Protein AF-A0A8H4L0Z0-F1 (afdb_monomer)

Solvent-accessible surface area (backbone atoms only — not comparable to full-atom values): 6642 Å² total; per-residue (Å²): 118,70,68,58,57,54,53,67,75,66,60,77,76,81,77,77,71,87,82,63,73,36,68,82,21,40,35,43,30,41,58,17,29,70,95,32,73,30,34,56,52,50,41,59,38,30,73,29,53,21,36,46,36,32,30,27,13,84,44,63,69,43,15,48,56,31,38,52,54,39,39,73,76,26,74,88,29,51,65,46,64,40,76,46,79,89,48,90,88,55,78,75,59,78,92,50,72,82,61,76,84,89,61,82,89,83,62,65,58,47,74,51,125

Organism: NCBI:txid1237068

Structure (mmCIF, N/CA/C/O backbone):
data_AF-A0A8H4L0Z0-F1
#
_entry.id   AF-A0A8H4L0Z0-F1
#
loop_
_atom_site.group_PDB
_atom_site.id
_atom_site.type_symbol
_atom_site.label_atom_id
_atom_site.label_alt_id
_atom_site.label_comp_id
_atom_site.label_asym_id
_atom_site.label_entity_id
_atom_site.label_seq_id
_atom_site.pdbx_PDB_ins_code
_atom_site.Cartn_x
_atom_site.Cartn_y
_atom_site.Cartn_z
_atom_site.occupancy
_atom_site.B_iso_or_equiv
_atom_site.auth_seq_id
_atom_site.auth_comp_id
_atom_site.auth_asym_id
_atom_site.auth_atom_id
_atom_site.pdbx_PDB_model_num
ATOM 1 N N . MET A 1 1 ? 1.038 6.296 -35.585 1.00 57.78 1 MET A N 1
ATOM 2 C CA . MET A 1 1 ? 1.258 6.869 -34.234 1.00 57.78 1 MET A CA 1
ATOM 3 C C . MET A 1 1 ? 0.053 7.630 -33.673 1.00 57.78 1 MET A C 1
ATOM 5 O O . MET A 1 1 ? -0.199 7.494 -32.485 1.00 57.78 1 MET A O 1
ATOM 9 N N . LEU A 1 2 ? -0.731 8.365 -34.476 1.00 66.31 2 LEU A N 1
ATOM 10 C CA . LEU A 1 2 ? -1.858 9.182 -33.978 1.00 66.31 2 LEU A CA 1
ATOM 11 C C . LEU A 1 2 ? -2.934 8.398 -33.189 1.00 66.31 2 LEU A C 1
ATOM 13 O O . LEU A 1 2 ? -3.476 8.898 -32.208 1.00 66.31 2 LEU A O 1
ATOM 17 N N . GLY A 1 3 ? -3.205 7.145 -33.569 1.00 73.81 3 GLY A N 1
ATOM 18 C CA . GLY A 1 3 ? -4.213 6.304 -32.910 1.00 73.81 3 GLY A CA 1
ATOM 19 C C . GLY A 1 3 ? -3.912 5.941 -31.448 1.00 73.81 3 GLY A C 1
ATOM 20 O O . GLY A 1 3 ? -4.848 5.738 -30.680 1.00 73.81 3 GLY A O 1
ATOM 21 N N . LEU A 1 4 ? -2.636 5.906 -31.036 1.00 76.75 4 LEU A N 1
ATOM 22 C CA . LEU A 1 4 ? -2.252 5.659 -29.637 1.00 76.75 4 LEU A CA 1
ATOM 23 C C . LEU A 1 4 ? -2.638 6.842 -28.742 1.00 76.75 4 LEU A C 1
ATOM 25 O O . LEU A 1 4 ? -3.221 6.635 -27.684 1.00 76.75 4 LEU A O 1
ATOM 29 N N . PHE A 1 5 ? -2.408 8.073 -29.202 1.00 74.31 5 PHE A N 1
ATOM 30 C CA . PHE A 1 5 ? -2.767 9.282 -28.456 1.00 74.31 5 PHE A CA 1
ATOM 31 C C . PHE A 1 5 ? -4.280 9.433 -28.290 1.00 74.31 5 PHE A C 1
ATOM 33 O O . PHE A 1 5 ? -4.752 9.745 -27.201 1.00 74.31 5 PHE A O 1
ATOM 40 N N . VAL A 1 6 ? -5.061 9.132 -29.333 1.00 75.88 6 VAL A N 1
ATOM 41 C CA . VAL A 1 6 ? -6.531 9.186 -29.252 1.00 75.88 6 VAL A CA 1
ATOM 42 C C . VAL A 1 6 ? -7.062 8.174 -28.238 1.00 75.88 6 VAL A C 1
ATOM 44 O O . VAL A 1 6 ? -7.969 8.491 -27.473 1.00 75.88 6 VAL A O 1
ATOM 47 N N . ARG A 1 7 ? -6.489 6.967 -28.200 1.00 70.69 7 ARG A N 1
ATOM 48 C CA . ARG A 1 7 ? -6.949 5.893 -27.314 1.00 70.69 7 ARG A CA 1
ATOM 49 C C . ARG A 1 7 ? -6.517 6.111 -25.863 1.00 70.69 7 ARG A C 1
ATOM 51 O O . ARG A 1 7 ? -7.313 5.853 -24.975 1.00 70.69 7 ARG A O 1
ATOM 58 N N . GLN A 1 8 ? -5.316 6.635 -25.622 1.00 79.38 8 GLN A N 1
ATOM 59 C CA . GLN A 1 8 ? -4.835 6.934 -24.267 1.00 79.38 8 GLN A CA 1
ATOM 60 C C . GLN A 1 8 ? -5.515 8.174 -23.658 1.00 79.38 8 GLN A C 1
ATOM 62 O O . GLN A 1 8 ? -5.766 8.195 -22.461 1.00 79.38 8 GLN A O 1
ATOM 67 N N . LEU A 1 9 ? -5.868 9.186 -24.465 1.00 73.69 9 LEU A N 1
ATOM 68 C CA . LEU A 1 9 ? -6.450 10.440 -23.958 1.00 73.69 9 LEU A CA 1
ATOM 69 C C . LEU A 1 9 ? -7.988 10.472 -23.941 1.00 73.69 9 LEU A C 1
ATOM 71 O O . LEU A 1 9 ? -8.564 11.243 -23.176 1.00 73.69 9 LEU A O 1
ATOM 75 N N . ARG A 1 10 ? -8.685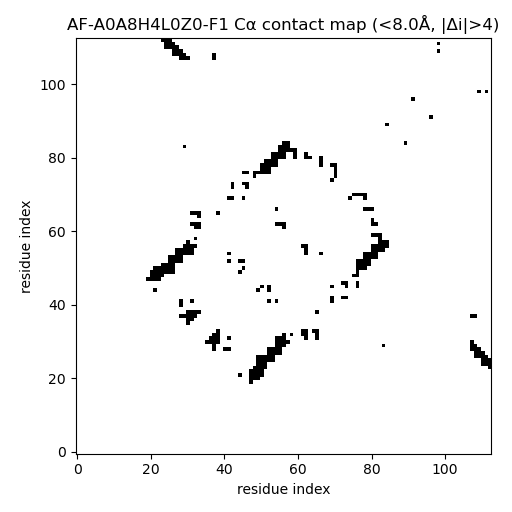 9.672 -24.766 1.00 69.00 10 ARG A N 1
ATOM 76 C CA . ARG A 1 10 ? -10.167 9.637 -24.770 1.00 69.00 10 ARG A CA 1
ATOM 77 C C . ARG A 1 10 ? -10.781 8.525 -23.932 1.00 69.00 10 ARG A C 1
ATOM 79 O O . ARG A 1 10 ? -11.974 8.596 -23.642 1.00 69.00 10 ARG A O 1
ATOM 86 N N . PHE A 1 11 ? -10.028 7.490 -23.576 1.00 71.56 11 PHE A N 1
ATOM 87 C CA . PHE A 1 11 ? -10.588 6.359 -22.846 1.00 71.56 11 PHE A CA 1
ATOM 88 C C . PHE A 1 11 ? -10.518 6.638 -21.345 1.00 71.56 11 PHE A C 1
ATOM 90 O O . PHE A 1 11 ? -9.476 6.476 -20.719 1.00 71.56 11 PHE A O 1
ATOM 97 N N . LYS A 1 12 ? -11.631 7.093 -20.764 1.00 69.75 12 LYS A N 1
ATOM 98 C CA . LYS A 1 12 ? -11.752 7.188 -19.308 1.00 69.75 12 LYS A CA 1
ATOM 99 C C . LYS A 1 12 ? -12.077 5.794 -18.767 1.00 69.75 12 LYS A C 1
ATOM 101 O O . LYS A 1 12 ? -13.089 5.228 -19.189 1.00 69.75 12 LYS A O 1
ATOM 106 N N . PRO A 1 13 ? -11.246 5.218 -17.882 1.00 68.88 13 PRO A N 1
ATOM 107 C CA . PRO A 1 13 ? -11.584 3.953 -17.250 1.00 68.88 13 PRO A CA 1
ATOM 108 C C . PRO A 1 13 ? -12.901 4.115 -16.484 1.00 68.88 13 PRO A C 1
ATOM 110 O O . PRO A 1 13 ? -13.173 5.170 -15.906 1.00 68.88 13 PRO A O 1
ATOM 113 N N . LYS A 1 14 ? -13.742 3.077 -16.516 1.00 75.81 14 LYS A N 1
ATOM 114 C CA . LYS A 1 14 ? -14.977 3.053 -15.729 1.00 75.81 14 LYS A CA 1
ATOM 115 C C . LYS A 1 14 ? -14.601 3.249 -14.250 1.00 75.81 14 LYS A C 1
ATOM 117 O O . LYS A 1 14 ? -13.701 2.542 -13.793 1.00 75.81 14 LYS A O 1
ATOM 122 N N . PRO A 1 15 ? -15.244 4.179 -13.521 1.00 72.06 15 PRO A N 1
ATOM 123 C CA . PRO A 1 15 ? -14.942 4.382 -12.111 1.00 72.06 15 PRO A CA 1
ATOM 124 C C . PRO A 1 15 ? -15.194 3.090 -11.336 1.00 72.06 15 PRO A C 1
ATOM 126 O O . PRO A 1 15 ? -16.105 2.321 -11.668 1.00 72.06 15 PRO A O 1
ATOM 129 N N . LEU A 1 16 ? -14.365 2.847 -10.322 1.00 69.94 16 LEU A N 1
ATOM 130 C CA . LEU A 1 16 ? -14.505 1.676 -9.470 1.00 69.94 16 LEU A CA 1
ATOM 131 C C . LEU A 1 16 ? -15.868 1.732 -8.755 1.00 69.94 16 LEU A C 1
ATOM 133 O O . LEU A 1 16 ? -16.235 2.794 -8.244 1.00 69.94 16 LEU A O 1
ATOM 137 N N . PRO A 1 17 ? -16.634 0.626 -8.715 1.00 76.31 17 PRO A N 1
ATOM 138 C CA . PRO A 1 17 ? -17.921 0.605 -8.029 1.00 76.31 17 PRO A CA 1
ATOM 139 C C . PRO A 1 17 ? -17.714 0.910 -6.540 1.00 76.31 17 PRO A C 1
ATOM 141 O O . PRO A 1 17 ? -16.831 0.331 -5.911 1.00 76.31 17 PRO A O 1
ATOM 144 N N . GLN A 1 18 ? -18.474 1.847 -5.974 1.00 71.56 18 GLN A N 1
ATOM 145 C CA . GLN A 1 18 ? -18.306 2.295 -4.580 1.00 71.56 18 GLN A CA 1
ATOM 146 C C . GLN A 1 18 ? -18.873 1.304 -3.549 1.00 71.56 18 GLN A C 1
ATOM 148 O O . GLN A 1 18 ? -18.565 1.404 -2.370 1.00 71.56 18 GLN A O 1
ATOM 153 N N . ASP A 1 19 ? -19.666 0.331 -3.991 1.00 76.31 19 ASP A N 1
ATOM 154 C CA . ASP A 1 19 ? -20.317 -0.693 -3.167 1.00 76.31 19 ASP A CA 1
ATOM 155 C C . ASP A 1 19 ? -19.432 -1.919 -2.885 1.00 76.31 19 ASP A C 1
ATOM 157 O O . ASP A 1 19 ? -19.802 -2.795 -2.101 1.00 76.31 19 ASP A O 1
ATOM 161 N N . VAL A 1 20 ? -18.254 -1.998 -3.511 1.00 75.12 20 VAL A N 1
ATOM 162 C CA . VAL A 1 20 ? -17.313 -3.098 -3.288 1.00 75.12 20 VAL A CA 1
ATOM 163 C C . VAL A 1 20 ? -16.655 -2.929 -1.926 1.00 75.12 20 VAL A C 1
ATOM 165 O O . VAL A 1 20 ? -15.747 -2.111 -1.769 1.00 75.12 20 VAL A O 1
ATOM 168 N N . ARG A 1 21 ? -17.093 -3.759 -0.977 1.00 73.38 21 ARG A N 1
ATOM 169 C CA . ARG A 1 21 ? -16.435 -3.962 0.314 1.00 73.38 21 ARG A CA 1
ATOM 170 C C . ARG A 1 21 ? -15.451 -5.122 0.249 1.00 73.38 21 ARG A C 1
ATOM 172 O O . ARG A 1 21 ? -15.729 -6.161 -0.361 1.00 73.38 21 ARG A O 1
ATOM 179 N N . LEU A 1 22 ? -14.289 -4.935 0.863 1.00 73.94 22 LEU A N 1
ATOM 180 C CA . LEU A 1 22 ? -13.202 -5.913 0.882 1.00 73.94 22 LEU A CA 1
ATOM 181 C C . LEU A 1 22 ? -12.899 -6.418 2.300 1.00 73.94 22 LEU A C 1
ATOM 183 O O . LEU A 1 22 ? -11.829 -6.980 2.539 1.00 73.94 22 LEU A O 1
ATOM 187 N N . ASP A 1 23 ? -13.876 -6.274 3.195 1.00 76.25 23 ASP A N 1
ATOM 188 C CA . ASP A 1 23 ? -13.828 -6.704 4.588 1.00 76.25 23 ASP A CA 1
ATOM 189 C C . ASP A 1 23 ? -13.263 -8.127 4.736 1.00 76.25 23 ASP A C 1
ATOM 191 O O . ASP A 1 23 ? -13.711 -9.074 4.080 1.00 76.25 23 ASP A O 1
ATOM 195 N N . GLY A 1 24 ? -12.270 -8.283 5.614 1.00 72.81 24 GLY A N 1
ATOM 196 C CA . GLY A 1 24 ? -11.680 -9.580 5.965 1.00 72.81 24 GLY A CA 1
ATOM 197 C C . GLY A 1 24 ? -10.765 -10.201 4.903 1.00 72.81 24 GLY A C 1
ATOM 198 O O . GLY A 1 24 ? -10.266 -11.311 5.109 1.00 72.81 24 GLY A O 1
ATOM 199 N N . LYS A 1 25 ? -10.514 -9.510 3.784 1.00 77.69 25 LYS A N 1
ATOM 200 C CA . LYS A 1 25 ? -9.608 -9.981 2.729 1.00 77.69 25 LYS A CA 1
ATOM 201 C C . LYS A 1 25 ? -8.190 -9.478 2.934 1.00 77.69 25 LYS A C 1
ATOM 203 O O . LYS A 1 25 ? -7.949 -8.436 3.537 1.00 7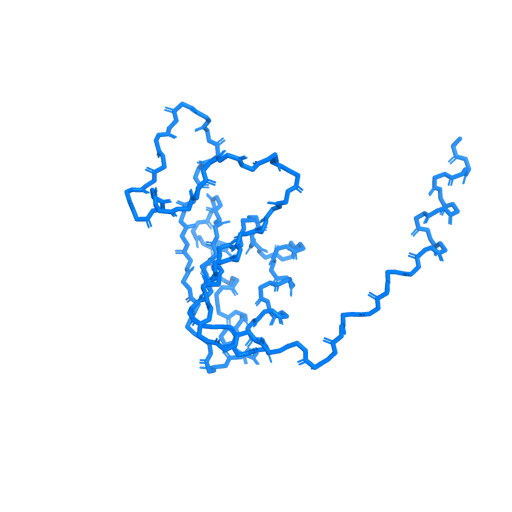7.69 25 LYS A O 1
ATOM 208 N N . LYS A 1 26 ? -7.241 -10.227 2.371 1.00 79.62 26 LYS A N 1
ATOM 209 C CA . LYS A 1 26 ? -5.812 -9.892 2.393 1.00 79.62 26 LYS A CA 1
ATOM 210 C C . LYS A 1 26 ? -5.332 -9.585 0.987 1.00 79.62 26 LYS A C 1
ATOM 212 O O . LYS A 1 26 ? -5.598 -10.360 0.066 1.00 79.62 26 LYS A O 1
ATOM 217 N N . ALA A 1 27 ? -4.589 -8.497 0.827 1.00 82.50 27 ALA A N 1
ATOM 218 C CA . ALA A 1 27 ? -4.010 -8.111 -0.454 1.00 82.50 27 ALA A CA 1
ATOM 219 C C . ALA A 1 27 ? -2.492 -8.014 -0.359 1.00 82.50 27 ALA A C 1
ATOM 221 O O . ALA A 1 27 ? -1.956 -7.505 0.618 1.00 82.50 27 ALA A O 1
ATOM 222 N N . LEU A 1 28 ? -1.814 -8.476 -1.403 1.00 83.44 28 LEU A N 1
ATOM 223 C CA . LEU A 1 28 ? -0.418 -8.191 -1.685 1.00 83.44 28 LEU A CA 1
ATOM 224 C C . LEU A 1 28 ? -0.365 -7.314 -2.934 1.00 83.44 28 LEU A C 1
ATOM 226 O O . LEU A 1 28 ? -0.752 -7.732 -4.029 1.00 83.44 28 LEU A O 1
ATOM 230 N N . VAL A 1 29 ? 0.142 -6.102 -2.766 1.00 83.62 29 VAL A N 1
ATOM 231 C CA . VAL A 1 29 ? 0.286 -5.123 -3.834 1.00 83.62 29 VAL A CA 1
ATOM 232 C C . VAL A 1 29 ? 1.758 -4.981 -4.172 1.00 83.62 29 VAL A C 1
ATOM 234 O O . VAL A 1 29 ? 2.548 -4.532 -3.348 1.00 83.62 29 VAL A O 1
ATOM 237 N N . THR A 1 30 ? 2.148 -5.378 -5.380 1.00 83.56 30 THR A N 1
ATOM 238 C CA . THR A 1 30 ? 3.550 -5.302 -5.815 1.00 83.56 30 THR A CA 1
ATOM 239 C C . THR A 1 30 ? 3.816 -4.010 -6.576 1.00 83.56 30 THR A C 1
ATOM 241 O O . THR A 1 30 ? 2.950 -3.510 -7.293 1.00 83.56 30 THR A O 1
ATOM 244 N N . GLY A 1 31 ? 5.021 -3.455 -6.418 1.00 79.06 31 GLY A N 1
ATOM 245 C CA . GLY A 1 31 ? 5.381 -2.178 -7.035 1.00 79.06 31 GLY A CA 1
ATOM 246 C C . GLY A 1 31 ? 4.746 -0.974 -6.340 1.00 79.06 31 GLY A C 1
ATOM 247 O O . GLY A 1 31 ? 4.566 0.052 -6.981 1.00 79.06 31 GLY A O 1
ATOM 248 N N . ALA A 1 32 ? 4.420 -1.092 -5.049 1.00 80.75 32 ALA A N 1
ATOM 249 C CA . ALA A 1 32 ? 3.712 -0.084 -4.256 1.00 80.75 32 ALA A CA 1
ATOM 250 C C . ALA A 1 32 ? 4.631 0.988 -3.635 1.00 80.75 32 ALA A C 1
ATOM 252 O O . ALA A 1 32 ? 4.470 1.367 -2.478 1.00 80.75 32 ALA A O 1
ATOM 253 N N . GLY A 1 33 ? 5.640 1.444 -4.379 1.00 82.56 33 GLY A N 1
ATOM 254 C CA . GLY A 1 33 ? 6.518 2.528 -3.927 1.00 82.56 33 GLY A CA 1
ATOM 255 C C . GLY A 1 33 ? 5.848 3.904 -4.016 1.00 82.56 33 GLY A C 1
ATOM 256 O O . GLY A 1 33 ? 4.789 4.057 -4.628 1.00 82.56 33 GLY A O 1
ATOM 257 N N . VAL A 1 34 ? 6.492 4.930 -3.465 1.00 80.06 34 VAL A N 1
ATOM 258 C CA . VAL A 1 34 ? 6.016 6.322 -3.548 1.00 80.06 34 VAL A CA 1
ATOM 259 C C . VAL A 1 34 ? 5.844 6.768 -5.007 1.00 80.06 34 VAL A C 1
ATOM 261 O O . VAL A 1 34 ? 6.717 6.543 -5.844 1.00 80.06 34 VAL A O 1
ATOM 264 N N . GLY A 1 35 ? 4.695 7.377 -5.321 1.00 78.81 35 GLY A N 1
ATOM 265 C CA . GLY A 1 35 ? 4.365 7.879 -6.664 1.00 78.81 35 GLY A CA 1
ATOM 266 C C . GLY A 1 35 ? 4.029 6.802 -7.703 1.00 78.81 35 GLY A C 1
ATOM 267 O O . GLY A 1 35 ? 3.868 7.113 -8.882 1.00 78.81 35 GLY A O 1
ATOM 268 N N . SER A 1 36 ? 3.931 5.536 -7.294 1.00 81.31 36 SER A N 1
ATOM 269 C CA . SER A 1 36 ? 3.557 4.432 -8.179 1.00 81.31 36 SER A CA 1
ATOM 270 C C . SER A 1 36 ? 2.041 4.237 -8.256 1.00 81.31 36 SER A C 1
ATOM 272 O O . SER A 1 36 ? 1.303 4.557 -7.326 1.00 81.31 36 SER A O 1
ATOM 274 N N . LEU A 1 37 ? 1.577 3.601 -9.335 1.00 84.31 37 LEU A N 1
ATOM 275 C CA . LEU A 1 37 ? 0.186 3.147 -9.437 1.00 84.31 37 LEU A CA 1
ATOM 276 C C . LEU A 1 37 ? -0.168 2.130 -8.337 1.00 84.31 37 LEU A C 1
ATOM 278 O O . LEU A 1 37 ? -1.304 2.089 -7.877 1.00 84.31 37 LEU A O 1
ATOM 282 N N . GLY A 1 38 ? 0.804 1.319 -7.904 1.00 83.62 38 GLY A N 1
ATOM 283 C CA . GLY A 1 38 ? 0.601 0.335 -6.843 1.00 83.62 38 GLY A CA 1
ATOM 284 C C . GLY A 1 38 ? 0.236 0.977 -5.505 1.00 83.62 38 GLY A C 1
ATOM 285 O O . GLY A 1 38 ? -0.597 0.438 -4.785 1.00 83.62 38 GLY A O 1
ATOM 286 N N . LEU A 1 39 ? 0.805 2.147 -5.200 1.00 87.31 39 LEU A N 1
ATOM 287 C CA . LEU A 1 39 ? 0.470 2.906 -3.996 1.00 87.31 39 LEU A CA 1
ATOM 288 C C . LEU A 1 39 ? -0.979 3.399 -4.024 1.00 87.31 39 LEU A C 1
ATOM 290 O O . LEU A 1 39 ? -1.701 3.207 -3.053 1.00 87.31 39 LEU A O 1
ATOM 294 N N . GLU A 1 40 ? -1.419 3.972 -5.143 1.00 88.62 40 GLU A N 1
ATOM 295 C CA . GLU A 1 40 ? -2.789 4.480 -5.267 1.00 88.62 40 GLU A CA 1
ATOM 296 C C . GLU A 1 40 ? -3.823 3.355 -5.162 1.00 88.62 40 GLU A C 1
ATOM 298 O O . GLU A 1 40 ? -4.841 3.477 -4.489 1.00 88.62 40 GLU A O 1
ATOM 303 N N . VAL A 1 41 ? -3.523 2.201 -5.758 1.00 86.88 41 VAL A N 1
ATOM 304 C CA . VAL A 1 41 ? -4.377 1.019 -5.625 1.00 86.88 41 VAL A CA 1
ATOM 305 C C . VAL A 1 41 ? -4.400 0.505 -4.184 1.00 86.88 41 VAL A C 1
ATOM 307 O O . VAL A 1 41 ? -5.453 0.091 -3.708 1.00 86.88 41 VAL A O 1
ATOM 310 N N . ALA A 1 42 ? -3.273 0.537 -3.472 1.00 87.38 42 ALA A N 1
ATOM 311 C CA . ALA A 1 42 ? -3.232 0.140 -2.069 1.00 87.38 42 ALA A CA 1
ATOM 312 C C . ALA A 1 42 ? -4.053 1.088 -1.175 1.00 87.38 42 ALA A C 1
ATOM 314 O O . ALA A 1 42 ? -4.748 0.607 -0.281 1.00 87.38 42 ALA A O 1
ATOM 315 N N . LYS A 1 43 ? -4.045 2.398 -1.458 1.00 88.12 43 LYS A N 1
ATOM 316 C CA . LYS A 1 43 ? -4.919 3.391 -0.807 1.00 88.12 43 LYS A CA 1
ATOM 317 C C . LYS A 1 43 ? -6.395 3.101 -1.065 1.00 88.12 43 LYS A C 1
ATOM 319 O O . LYS A 1 43 ? -7.175 3.013 -0.124 1.00 88.12 43 LYS A O 1
ATOM 324 N N . GLU A 1 44 ? -6.761 2.859 -2.322 1.00 86.94 44 GLU A N 1
ATOM 325 C CA . GLU A 1 44 ? -8.132 2.499 -2.708 1.00 86.94 44 GLU A CA 1
ATOM 326 C C . GLU A 1 44 ? -8.604 1.166 -2.110 1.00 86.94 44 GLU A C 1
ATOM 328 O O . GLU A 1 44 ? -9.794 0.975 -1.878 1.00 86.94 44 GLU A O 1
ATOM 333 N N . MET A 1 45 ? -7.701 0.213 -1.871 1.00 85.69 45 MET A N 1
ATOM 334 C CA . MET A 1 45 ? -8.038 -1.029 -1.169 1.00 85.69 45 MET A CA 1
ATOM 335 C C . MET A 1 45 ? -8.212 -0.792 0.333 1.00 85.69 45 MET A C 1
ATOM 337 O O . MET A 1 45 ? -9.167 -1.305 0.916 1.00 85.69 45 MET A O 1
ATOM 341 N N . ALA A 1 46 ? -7.324 -0.003 0.944 1.00 86.12 46 ALA A N 1
ATOM 342 C CA . ALA A 1 46 ? -7.391 0.346 2.360 1.00 86.12 46 ALA A CA 1
ATOM 343 C C . ALA A 1 46 ? -8.657 1.151 2.700 1.00 86.12 46 ALA A C 1
ATOM 345 O O . ALA A 1 46 ? -9.278 0.898 3.730 1.00 86.12 46 ALA A O 1
ATOM 346 N N . SER A 1 47 ? -9.098 2.045 1.807 1.00 85.62 47 SER A N 1
ATOM 347 C CA . SER A 1 47 ? -10.329 2.832 1.978 1.00 85.62 47 SER A CA 1
ATOM 348 C C . SER A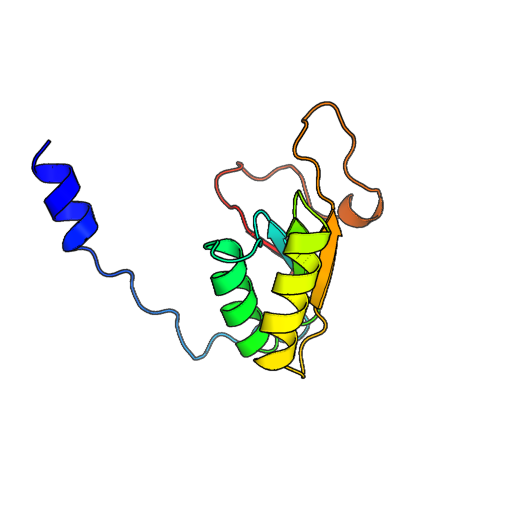 1 47 ? -11.618 2.001 1.902 1.00 85.62 47 SER A C 1
ATOM 350 O O . SER A 1 47 ? -12.685 2.486 2.269 1.00 85.62 47 SER A O 1
ATOM 352 N N . ARG A 1 48 ? -11.529 0.746 1.442 1.00 84.31 48 ARG A N 1
ATOM 353 C CA . ARG A 1 48 ? -12.646 -0.210 1.307 1.00 84.31 48 ARG A CA 1
ATOM 354 C C . ARG A 1 48 ? -12.619 -1.304 2.372 1.00 84.31 48 ARG A C 1
ATOM 356 O O . ARG A 1 48 ? -13.125 -2.405 2.128 1.00 84.31 48 ARG A O 1
ATOM 363 N N . ASP A 1 49 ? -11.975 -1.007 3.499 1.00 81.25 49 ASP A N 1
ATOM 364 C CA . ASP A 1 49 ? -11.848 -1.878 4.670 1.00 81.25 49 ASP A CA 1
ATOM 365 C C . ASP A 1 49 ? -11.116 -3.207 4.390 1.00 81.25 49 ASP A C 1
ATOM 367 O O . ASP A 1 49 ? -11.250 -4.192 5.124 1.00 81.25 49 ASP A O 1
ATOM 371 N N . LEU A 1 50 ? -10.282 -3.252 3.341 1.00 81.12 50 LEU A N 1
ATOM 372 C CA . LEU A 1 50 ? -9.381 -4.382 3.137 1.00 81.12 50 LEU A CA 1
ATOM 373 C C . LEU A 1 50 ? -8.290 -4.337 4.206 1.00 81.12 50 LEU A C 1
ATOM 375 O O . LEU A 1 50 ? -7.490 -3.408 4.233 1.00 81.12 50 LEU A O 1
ATOM 379 N N . SER A 1 51 ? -8.205 -5.362 5.050 1.00 78.88 51 SER A N 1
ATOM 380 C CA . SER A 1 51 ? -7.169 -5.452 6.077 1.00 78.88 51 SER A CA 1
ATOM 381 C C . SER A 1 51 ? -6.802 -6.912 6.358 1.00 78.88 51 SER A C 1
ATOM 383 O O . SER A 1 51 ? -7.693 -7.721 6.64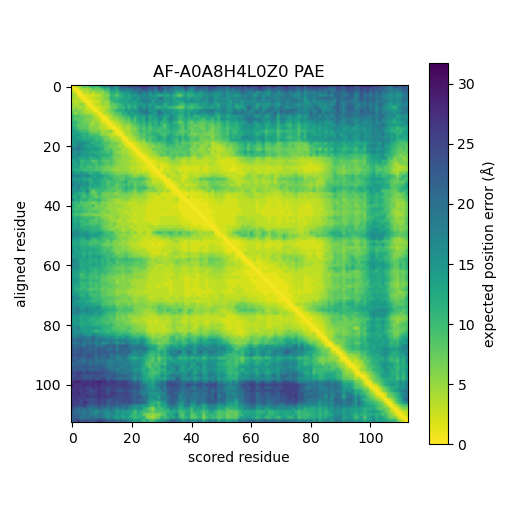3 1.00 78.88 51 SER A O 1
ATOM 385 N N . PRO A 1 52 ? -5.505 -7.277 6.371 1.00 80.31 52 PRO A N 1
ATOM 386 C CA . PRO A 1 52 ? -4.316 -6.457 6.077 1.00 80.31 52 PRO A CA 1
ATOM 387 C C . PRO A 1 52 ? -3.964 -6.264 4.582 1.00 80.31 52 PRO A C 1
ATOM 389 O O . PRO A 1 52 ? -4.187 -7.151 3.751 1.00 80.31 52 PRO A O 1
ATOM 392 N N . VAL A 1 53 ? -3.298 -5.140 4.277 1.00 84.62 53 VAL A N 1
ATOM 393 C CA . VAL A 1 53 ? -2.659 -4.818 2.982 1.00 84.62 53 VAL A CA 1
ATOM 394 C C . VAL A 1 53 ? -1.137 -4.964 3.099 1.00 84.62 53 VAL A C 1
ATOM 396 O O . VAL A 1 53 ? -0.507 -4.345 3.951 1.00 84.62 53 VAL A O 1
ATOM 399 N N . ILE A 1 54 ? -0.517 -5.746 2.217 1.00 86.38 54 ILE A N 1
ATOM 400 C CA . ILE A 1 54 ? 0.936 -5.948 2.164 1.00 86.38 54 ILE A CA 1
ATOM 401 C C . ILE A 1 54 ? 1.503 -5.225 0.938 1.00 86.38 54 ILE A C 1
ATOM 403 O O . ILE A 1 54 ? 1.085 -5.487 -0.190 1.00 86.38 54 ILE A O 1
ATOM 407 N N . LEU A 1 55 ? 2.481 -4.345 1.142 1.00 86.50 55 LEU A N 1
ATOM 4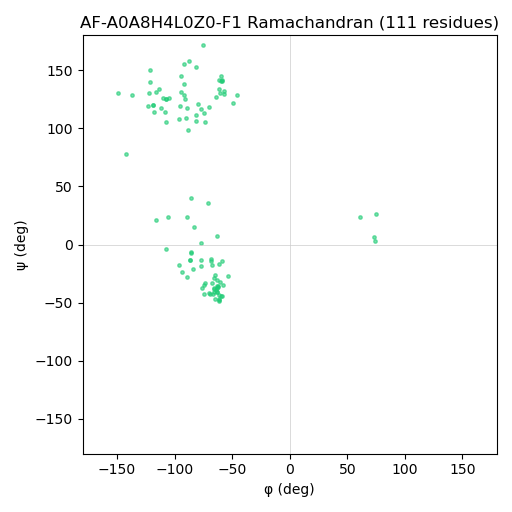08 C CA . LEU A 1 55 ? 3.167 -3.588 0.096 1.00 86.50 55 LEU A CA 1
ATOM 409 C C . LEU A 1 55 ? 4.473 -4.288 -0.288 1.00 86.50 55 LEU A C 1
ATOM 411 O O . LEU A 1 55 ? 5.445 -4.260 0.458 1.00 86.50 55 LEU A O 1
ATOM 415 N N . GLY A 1 56 ? 4.519 -4.899 -1.467 1.00 85.44 56 GLY A N 1
ATOM 416 C CA . GLY A 1 56 ? 5.730 -5.473 -2.043 1.00 85.44 56 GLY A CA 1
ATOM 417 C C . GLY A 1 56 ? 6.587 -4.402 -2.716 1.00 85.44 56 GLY A C 1
ATOM 418 O O . GLY A 1 56 ? 6.263 -3.939 -3.815 1.00 85.44 56 GLY A O 1
ATOM 419 N N . VAL A 1 57 ? 7.698 -4.034 -2.083 1.00 85.19 57 VAL A N 1
ATOM 420 C CA . VAL A 1 57 ? 8.625 -2.993 -2.550 1.00 85.19 57 VAL A CA 1
ATOM 421 C C . VAL A 1 57 ? 10.034 -3.537 -2.752 1.00 85.19 57 VAL A C 1
ATOM 423 O O . VAL A 1 57 ? 10.473 -4.445 -2.059 1.00 85.19 57 VAL A O 1
ATOM 426 N N . ARG A 1 58 ? 10.777 -2.949 -3.693 1.00 82.00 58 ARG A N 1
ATOM 427 C CA . ARG A 1 58 ? 12.210 -3.244 -3.880 1.00 82.00 58 ARG A CA 1
ATOM 428 C C . ARG A 1 58 ? 13.116 -2.446 -2.946 1.00 82.00 58 ARG A C 1
ATOM 430 O O . ARG A 1 58 ? 14.260 -2.812 -2.741 1.00 82.00 58 ARG A O 1
ATOM 437 N N . ASN A 1 59 ? 12.625 -1.326 -2.426 1.00 82.19 59 ASN A N 1
ATOM 438 C CA . ASN A 1 59 ? 13.347 -0.480 -1.488 1.00 82.19 59 ASN A CA 1
ATOM 439 C C . ASN A 1 59 ? 12.494 -0.343 -0.229 1.00 82.19 59 ASN A C 1
ATOM 441 O O . ASN A 1 59 ? 11.365 0.143 -0.301 1.00 82.19 59 ASN A O 1
ATOM 445 N N . THR A 1 60 ? 13.030 -0.786 0.904 1.00 82.00 60 THR A N 1
ATOM 446 C CA . THR A 1 60 ? 12.350 -0.744 2.201 1.00 82.00 60 THR A CA 1
ATOM 447 C C . THR A 1 60 ? 12.048 0.681 2.644 1.00 82.00 60 THR A C 1
ATOM 449 O O . THR A 1 60 ? 10.964 0.917 3.161 1.00 82.00 60 THR A O 1
ATOM 452 N N . THR A 1 61 ? 12.934 1.644 2.367 1.00 85.12 61 THR A N 1
ATOM 453 C CA . THR A 1 61 ? 12.718 3.061 2.700 1.00 85.12 61 THR A CA 1
ATOM 454 C C . THR A 1 61 ? 11.494 3.612 1.974 1.00 85.12 61 THR A C 1
ATOM 456 O O . THR A 1 61 ? 10.600 4.175 2.595 1.00 85.12 61 THR A O 1
ATOM 459 N N . ALA A 1 62 ? 11.396 3.353 0.666 1.00 82.44 62 ALA A N 1
ATOM 460 C CA . ALA A 1 62 ? 10.246 3.776 -0.133 1.00 82.44 62 ALA A CA 1
ATOM 461 C C . ALA A 1 62 ? 8.945 3.062 0.279 1.00 82.44 62 ALA A C 1
ATOM 463 O O . ALA A 1 62 ? 7.860 3.613 0.111 1.00 82.44 62 ALA A O 1
ATOM 464 N N . GLY A 1 63 ? 9.038 1.831 0.794 1.00 83.25 63 GLY A N 1
ATOM 465 C CA . GLY A 1 63 ? 7.882 1.105 1.318 1.00 83.25 63 GLY A CA 1
ATOM 466 C C . GLY A 1 63 ? 7.395 1.618 2.662 1.00 83.25 63 GLY A C 1
ATOM 467 O O . GLY A 1 63 ? 6.191 1.635 2.888 1.00 83.25 63 GLY A O 1
ATOM 468 N N . GLU A 1 64 ? 8.300 2.065 3.528 1.00 85.94 64 GLU A N 1
ATOM 469 C CA . GLU A 1 64 ? 7.929 2.658 4.812 1.00 85.94 64 GLU A CA 1
ATOM 470 C C . GLU A 1 64 ? 7.265 4.026 4.615 1.00 85.94 64 GLU A C 1
ATOM 472 O O . GLU A 1 64 ? 6.220 4.301 5.196 1.00 85.94 64 GLU A O 1
ATOM 477 N N . GLU A 1 65 ? 7.791 4.850 3.706 1.00 89.44 65 GLU A N 1
ATOM 478 C CA . GLU A 1 65 ? 7.143 6.108 3.315 1.00 89.44 65 GLU A CA 1
ATOM 479 C C . GLU A 1 65 ? 5.743 5.868 2.726 1.00 89.44 65 GLU A C 1
ATOM 481 O O . GLU A 1 65 ? 4.777 6.539 3.092 1.00 89.44 65 GLU A O 1
ATOM 486 N N . ALA A 1 66 ? 5.607 4.869 1.849 1.00 87.44 66 ALA A N 1
ATOM 487 C CA . ALA A 1 66 ? 4.318 4.457 1.304 1.00 87.44 66 ALA A CA 1
ATOM 488 C C . ALA A 1 66 ? 3.354 3.966 2.402 1.00 87.44 66 ALA A C 1
ATOM 490 O O . ALA A 1 66 ? 2.187 4.358 2.419 1.00 87.44 66 ALA A O 1
ATOM 491 N N . ARG A 1 67 ? 3.841 3.163 3.357 1.00 89.31 67 ARG A N 1
ATOM 492 C CA . ARG A 1 67 ? 3.072 2.687 4.517 1.00 89.31 67 ARG A CA 1
ATOM 493 C C . ARG A 1 67 ? 2.548 3.852 5.352 1.00 89.31 67 ARG A C 1
ATOM 495 O O . ARG A 1 67 ? 1.375 3.841 5.729 1.00 89.31 67 ARG A O 1
ATOM 502 N N . GLN A 1 68 ? 3.382 4.857 5.615 1.00 89.00 68 GLN A N 1
ATOM 503 C CA . GLN A 1 68 ? 2.992 6.041 6.382 1.00 89.00 68 GLN A CA 1
ATOM 504 C C . GLN A 1 68 ? 1.898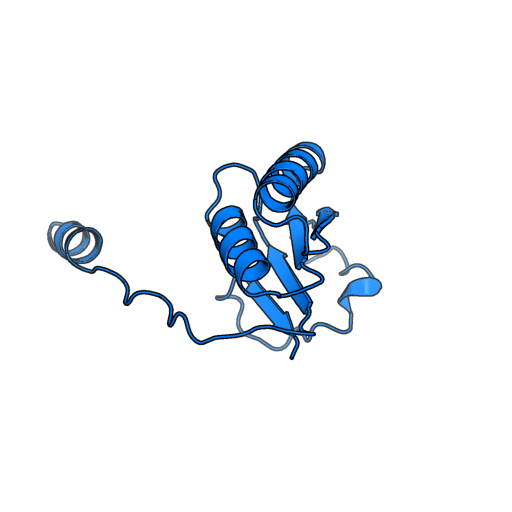 6.840 5.671 1.00 89.00 68 GLN A C 1
ATOM 506 O O . GLN A 1 68 ? 0.932 7.242 6.317 1.00 89.00 68 GLN A O 1
ATOM 511 N N . GLN A 1 69 ? 1.988 7.001 4.346 1.00 89.25 69 GLN A N 1
ATOM 512 C CA . GLN A 1 69 ? 0.942 7.680 3.574 1.00 89.25 69 GLN A CA 1
ATOM 513 C C . GLN A 1 69 ? -0.405 6.957 3.667 1.00 89.25 69 GLN A C 1
ATOM 515 O O . GLN A 1 69 ? -1.417 7.592 3.947 1.00 89.25 69 GLN A O 1
ATOM 520 N N . ILE A 1 70 ? -0.425 5.631 3.492 1.00 88.81 70 ILE A N 1
ATOM 521 C CA . ILE A 1 70 ? -1.679 4.864 3.565 1.00 88.81 70 ILE A CA 1
ATOM 522 C C . ILE A 1 70 ? -2.241 4.878 4.988 1.00 88.81 70 ILE A C 1
ATOM 524 O O . ILE A 1 70 ? -3.432 5.094 5.170 1.00 88.81 70 ILE A O 1
ATOM 528 N N . THR A 1 71 ? -1.391 4.708 6.003 1.00 88.94 71 THR A N 1
ATOM 529 C CA . THR A 1 71 ? -1.825 4.750 7.411 1.00 88.94 71 THR A CA 1
ATOM 530 C C . THR A 1 71 ? -2.405 6.120 7.782 1.00 88.94 71 THR A C 1
ATOM 532 O O . THR A 1 71 ? -3.365 6.194 8.543 1.00 88.94 71 THR A O 1
ATOM 535 N N . SER A 1 72 ? -1.858 7.205 7.221 1.00 87.94 72 SER A N 1
ATOM 536 C CA . SER A 1 72 ? -2.374 8.562 7.426 1.00 87.94 72 SER A CA 1
ATOM 537 C C . SER A 1 72 ? -3.752 8.775 6.794 1.00 87.94 72 SER A C 1
ATOM 539 O O . SER A 1 72 ? -4.543 9.554 7.320 1.00 87.94 72 SER A O 1
ATOM 541 N N . GLU A 1 73 ? -4.037 8.127 5.664 1.00 87.19 73 GLU A N 1
ATOM 542 C CA . GLU A 1 73 ? -5.311 8.258 4.944 1.00 87.19 73 GLU A CA 1
ATOM 543 C C . GLU A 1 73 ? -6.365 7.249 5.421 1.00 87.19 73 GLU A C 1
ATOM 545 O O . GLU A 1 73 ? -7.564 7.501 5.331 1.00 87.19 73 GLU A O 1
ATOM 550 N N . SER A 1 74 ? -5.939 6.092 5.925 1.00 85.38 74 SER A N 1
ATOM 551 C CA . SER A 1 74 ? -6.799 4.980 6.340 1.00 85.38 74 SER A CA 1
ATOM 552 C C . SER A 1 74 ? -6.235 4.309 7.600 1.00 85.38 74 SER A C 1
ATOM 554 O O . SER A 1 74 ? -5.638 3.233 7.523 1.00 85.38 74 SER A O 1
ATOM 556 N N . PRO A 1 75 ? -6.433 4.916 8.787 1.00 81.38 75 PRO A N 1
ATOM 557 C CA . PRO A 1 75 ? -5.872 4.418 10.046 1.00 81.38 75 PRO A CA 1
ATOM 558 C C . PRO A 1 75 ? -6.494 3.094 10.521 1.00 81.38 75 PRO A C 1
ATOM 560 O 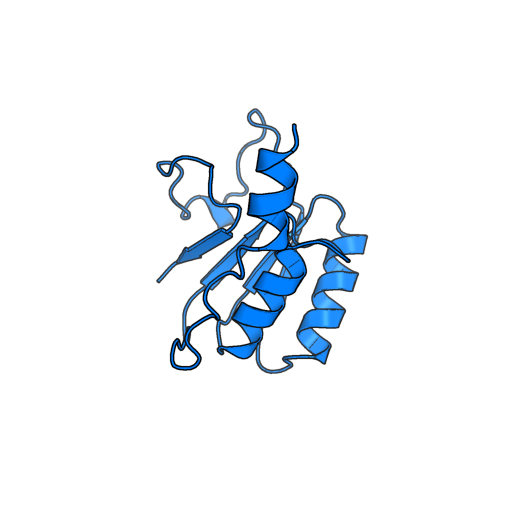O . PRO A 1 75 ? -5.951 2.444 11.410 1.00 81.38 75 PRO A O 1
ATOM 563 N N . SER A 1 76 ? -7.632 2.686 9.950 1.00 80.8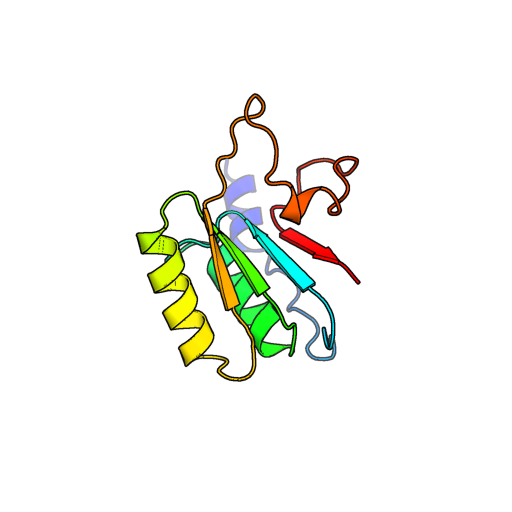1 76 SER A N 1
ATOM 564 C CA . SER A 1 76 ? -8.310 1.417 10.246 1.00 80.81 76 SER A CA 1
ATOM 565 C C . SER A 1 76 ? -7.651 0.198 9.587 1.00 80.81 76 SER A C 1
ATOM 567 O O . SER A 1 76 ? -7.896 -0.934 10.007 1.00 80.81 76 SER A O 1
ATOM 569 N N . CYS A 1 77 ? -6.816 0.402 8.564 1.00 81.69 77 CYS A N 1
ATOM 570 C CA . CYS A 1 77 ? -6.206 -0.671 7.789 1.00 81.69 77 CYS A CA 1
ATOM 571 C C . CYS A 1 77 ? -4.813 -1.032 8.327 1.00 81.69 77 CYS A C 1
ATOM 573 O O . CYS A 1 77 ? -3.952 -0.167 8.484 1.00 81.69 77 CYS A O 1
ATOM 575 N N . ASN A 1 78 ? -4.543 -2.327 8.535 1.00 85.00 78 ASN A N 1
ATOM 576 C CA . ASN A 1 78 ? -3.192 -2.787 8.854 1.00 85.00 78 ASN A CA 1
ATOM 577 C C . ASN A 1 78 ? -2.364 -2.906 7.566 1.00 85.00 78 ASN A C 1
ATOM 579 O O . ASN A 1 78 ? -2.628 -3.779 6.736 1.00 85.00 78 ASN A O 1
ATOM 583 N N . VAL A 1 79 ? -1.371 -2.031 7.405 1.00 86.81 79 VAL A N 1
ATOM 584 C CA . VAL A 1 79 ? -0.503 -1.975 6.221 1.00 86.81 79 VAL A CA 1
ATOM 585 C C . VAL A 1 79 ? 0.900 -2.429 6.590 1.00 86.81 79 VAL A C 1
ATOM 587 O O . VAL A 1 79 ? 1.493 -1.837 7.481 1.00 86.81 79 VAL A O 1
ATOM 590 N N . ASP A 1 80 ? 1.464 -3.410 5.884 1.00 85.25 80 ASP A N 1
ATOM 591 C CA . ASP A 1 80 ? 2.836 -3.880 6.112 1.00 85.25 80 ASP A CA 1
ATOM 592 C C . ASP A 1 80 ? 3.713 -3.767 4.860 1.00 85.25 80 ASP A C 1
ATOM 594 O O . ASP A 1 80 ? 3.348 -4.228 3.782 1.00 85.25 80 ASP A O 1
ATOM 598 N N . GLY A 1 81 ? 4.904 -3.177 5.003 1.00 82.81 81 GLY A N 1
ATOM 599 C CA . GLY A 1 81 ? 5.894 -3.039 3.930 1.00 82.81 81 GLY A CA 1
ATOM 600 C C . GLY A 1 81 ? 6.837 -4.237 3.867 1.00 82.81 81 GLY A C 1
ATOM 601 O O . GLY A 1 81 ? 7.551 -4.520 4.826 1.00 82.81 81 GLY A O 1
ATOM 602 N N . TRP A 1 82 ? 6.831 -4.969 2.755 1.00 81.75 82 TRP A N 1
ATOM 603 C CA . TRP A 1 82 ? 7.643 -6.167 2.551 1.00 81.75 82 TRP A CA 1
ATOM 604 C C . TRP A 1 82 ? 8.638 -5.946 1.419 1.00 81.75 82 TRP A C 1
ATOM 606 O O . TRP A 1 82 ? 8.279 -5.532 0.315 1.00 81.75 82 TRP A O 1
ATOM 616 N N . HIS A 1 83 ? 9.901 -6.277 1.679 1.00 81.31 83 HIS A N 1
ATOM 617 C CA . HIS A 1 83 ? 10.917 -6.269 0.640 1.00 81.31 83 HIS A CA 1
ATOM 618 C C . HIS A 1 83 ? 10.738 -7.483 -0.281 1.00 81.31 83 HIS A C 1
ATOM 620 O O . HIS A 1 83 ? 10.946 -8.623 0.139 1.00 81.31 83 HIS A O 1
ATOM 626 N N . VAL A 1 84 ? 10.370 -7.242 -1.540 1.00 75.44 84 VAL A N 1
ATOM 627 C CA . VAL A 1 84 ? 10.147 -8.281 -2.552 1.00 75.44 84 VAL A CA 1
ATOM 628 C C . VAL A 1 84 ? 11.135 -8.086 -3.697 1.00 75.44 84 VAL A C 1
ATOM 630 O O . VAL A 1 84 ? 11.070 -7.107 -4.444 1.00 75.44 84 VAL A O 1
ATOM 633 N N . ASP A 1 85 ? 12.045 -9.049 -3.843 1.00 71.38 85 ASP A N 1
ATOM 634 C CA . ASP A 1 85 ? 12.950 -9.134 -4.987 1.00 71.38 85 ASP A CA 1
ATOM 635 C C . ASP A 1 85 ? 12.296 -9.987 -6.083 1.00 71.38 85 ASP A C 1
ATOM 637 O O . ASP A 1 85 ? 11.883 -11.117 -5.837 1.00 71.38 85 ASP A O 1
ATOM 641 N N . TYR A 1 86 ? 12.189 -9.438 -7.293 1.00 64.19 86 TYR A N 1
ATOM 642 C CA . TYR A 1 86 ? 11.488 -10.063 -8.425 1.00 64.19 86 TYR A CA 1
ATOM 643 C C . TYR A 1 86 ? 12.409 -10.958 -9.266 1.00 64.19 86 TYR A C 1
ATOM 645 O O . TYR A 1 86 ? 12.185 -11.156 -10.460 1.00 64.19 86 TYR A O 1
ATOM 653 N N . ASN A 1 87 ? 13.496 -11.446 -8.673 1.00 66.62 87 ASN A N 1
ATOM 654 C CA . ASN A 1 87 ? 14.426 -12.322 -9.361 1.00 66.62 87 ASN A CA 1
ATOM 655 C C . ASN A 1 87 ? 13.838 -13.745 -9.437 1.00 66.62 87 ASN A C 1
ATOM 657 O O . ASN A 1 87 ? 13.675 -14.367 -8.388 1.00 66.62 87 ASN A O 1
ATOM 661 N N . PRO A 1 88 ? 13.563 -14.295 -10.637 1.00 57.12 88 PRO A N 1
ATOM 662 C CA . PRO A 1 88 ? 12.960 -15.622 -10.789 1.00 57.12 88 PRO A CA 1
ATOM 663 C C . PRO A 1 88 ? 13.812 -16.767 -10.217 1.00 57.12 88 PRO A C 1
ATOM 665 O O . PRO A 1 88 ? 13.290 -17.858 -10.010 1.00 57.12 88 PRO A O 1
ATOM 668 N N . SER A 1 89 ? 15.107 -16.545 -9.957 1.00 57.94 89 SER A N 1
ATOM 669 C CA . SER A 1 89 ? 15.980 -17.529 -9.301 1.00 57.94 89 SER A CA 1
ATOM 670 C C . SER A 1 89 ? 15.954 -17.466 -7.772 1.00 57.94 89 SER A C 1
ATOM 672 O O . SER A 1 89 ? 16.440 -18.390 -7.119 1.00 57.94 89 SER A O 1
ATOM 674 N N . LYS A 1 90 ? 15.399 -16.402 -7.179 1.00 57.12 90 LYS A N 1
ATOM 675 C CA . LYS A 1 90 ? 15.237 -16.292 -5.728 1.00 57.12 90 LYS A CA 1
ATOM 676 C C . LYS A 1 90 ? 13.875 -16.839 -5.323 1.00 57.12 90 LYS A C 1
ATOM 678 O O . LYS A 1 90 ? 12.843 -16.464 -5.871 1.00 57.12 90 LYS A O 1
ATOM 683 N N . ALA A 1 91 ? 13.895 -17.745 -4.350 1.00 54.81 91 ALA A N 1
ATOM 684 C CA . ALA A 1 91 ? 12.690 -18.347 -3.806 1.00 54.81 91 ALA A CA 1
ATOM 685 C C . ALA A 1 91 ? 11.782 -17.280 -3.174 1.00 54.81 91 ALA A C 1
ATOM 687 O O . ALA A 1 91 ? 12.259 -16.353 -2.513 1.00 54.81 91 ALA A O 1
ATOM 688 N N . TRP A 1 92 ? 10.470 -17.444 -3.355 1.00 57.94 92 TRP A N 1
ATOM 689 C CA . TRP A 1 92 ? 9.474 -16.659 -2.634 1.00 57.94 92 TRP A CA 1
ATOM 690 C C . TRP A 1 92 ? 9.657 -16.869 -1.126 1.00 57.94 92 TRP A C 1
ATOM 692 O O . TRP A 1 92 ? 9.932 -17.994 -0.699 1.00 57.94 92 TRP A O 1
ATOM 702 N N . PRO A 1 93 ? 9.508 -15.820 -0.300 1.00 59.09 93 PRO A N 1
ATOM 703 C CA . PRO A 1 93 ? 9.552 -15.995 1.141 1.00 59.09 93 PRO A CA 1
ATOM 704 C C . PRO A 1 93 ? 8.440 -16.961 1.563 1.00 59.09 93 PRO A C 1
ATOM 706 O O . PRO A 1 93 ? 7.327 -16.908 1.037 1.00 59.09 93 PRO A O 1
ATOM 709 N N . SER A 1 94 ? 8.732 -17.841 2.521 1.00 60.59 94 SER A N 1
ATOM 710 C CA . SER A 1 94 ? 7.843 -18.931 2.959 1.00 60.59 94 SER A CA 1
ATOM 711 C C . SER A 1 94 ? 6.446 -18.448 3.364 1.00 60.59 94 SER A C 1
ATOM 713 O O . SER A 1 94 ? 5.464 -19.176 3.244 1.00 60.59 94 SER A O 1
ATOM 715 N N . SER A 1 95 ? 6.350 -17.193 3.804 1.00 56.50 95 SER A N 1
ATOM 716 C CA . SER A 1 95 ? 5.114 -16.500 4.158 1.00 56.50 95 SER A CA 1
ATOM 717 C C . SER A 1 95 ? 4.177 -16.223 2.970 1.00 56.50 95 SER A C 1
ATOM 719 O O . SER A 1 95 ? 2.991 -15.982 3.184 1.00 56.50 95 SER A O 1
ATOM 721 N N . LEU A 1 96 ? 4.674 -16.294 1.728 1.00 59.44 96 LEU A N 1
ATOM 722 C CA . LEU A 1 96 ? 3.914 -16.110 0.486 1.00 59.44 96 LEU A CA 1
ATOM 723 C C . LEU A 1 96 ? 3.677 -17.417 -0.284 1.00 59.44 96 LEU A C 1
ATOM 725 O O . LEU A 1 96 ? 2.937 -17.399 -1.262 1.00 59.44 96 LEU A O 1
ATOM 729 N N . CYS A 1 97 ? 4.214 -18.560 0.165 1.00 54.12 97 CYS A N 1
ATOM 730 C CA . CYS A 1 97 ? 4.028 -19.865 -0.494 1.00 54.12 97 CYS A CA 1
ATOM 731 C C . CYS A 1 97 ? 2.555 -20.308 -0.616 1.00 54.12 97 CYS A C 1
ATOM 733 O O . CYS A 1 97 ? 2.245 -21.223 -1.372 1.00 54.12 97 CYS A O 1
ATOM 735 N N . GLY A 1 98 ? 1.633 -19.665 0.110 1.00 52.53 98 GLY A N 1
ATOM 736 C CA . GLY A 1 98 ? 0.191 -19.874 -0.027 1.00 52.53 98 GLY A CA 1
ATOM 737 C C . GLY A 1 98 ? -0.488 -19.037 -1.119 1.00 52.53 98 GLY A C 1
ATOM 738 O O . GLY A 1 98 ? -1.681 -19.239 -1.346 1.00 52.53 98 GLY A O 1
ATOM 739 N N . LEU A 1 99 ? 0.204 -18.085 -1.755 1.00 56.75 99 LEU A N 1
ATOM 740 C CA . LEU A 1 99 ? -0.302 -17.296 -2.880 1.00 56.75 99 LEU A CA 1
ATOM 741 C C . LEU A 1 99 ? 0.064 -18.046 -4.171 1.00 56.75 99 LEU A C 1
ATOM 743 O O . LEU A 1 99 ? 1.234 -18.200 -4.503 1.00 56.75 99 LEU A O 1
ATOM 747 N N . ASN A 1 100 ? -0.937 -18.621 -4.834 1.00 44.78 100 ASN A N 1
ATOM 748 C CA . ASN A 1 100 ? -0.747 -19.627 -5.882 1.00 44.78 100 ASN A CA 1
ATOM 749 C C . ASN A 1 100 ? 0.002 -19.067 -7.123 1.00 44.78 100 ASN A C 1
ATOM 751 O O . ASN A 1 100 ? -0.469 -18.088 -7.707 1.00 44.78 100 ASN A O 1
ATOM 755 N N . PRO A 1 101 ? 1.105 -19.698 -7.581 1.00 44.22 101 PRO A N 1
ATOM 756 C CA . PRO A 1 101 ? 1.898 -19.254 -8.735 1.00 44.22 101 PRO A CA 1
ATOM 757 C C . PRO A 1 101 ? 1.289 -19.564 -10.120 1.00 44.22 101 PRO A C 1
ATOM 759 O O . PRO A 1 101 ? 1.906 -19.251 -11.136 1.00 44.22 101 PRO A O 1
ATOM 762 N N . SER A 1 102 ? 0.101 -20.173 -10.212 1.00 39.94 102 SER A N 1
ATOM 763 C CA . SER A 1 102 ? -0.485 -20.614 -11.491 1.00 39.94 102 SER A CA 1
ATOM 764 C C . SER A 1 102 ? -1.242 -19.535 -12.292 1.00 39.94 102 SER A C 1
ATOM 766 O O . SER A 1 102 ? -2.011 -19.877 -13.189 1.00 39.94 102 SER A O 1
ATOM 768 N N . ILE A 1 103 ? -1.082 -18.243 -11.984 1.00 41.22 103 ILE A N 1
ATOM 769 C CA . ILE A 1 103 ? -1.810 -17.150 -12.655 1.00 41.22 103 ILE A CA 1
ATOM 770 C C . ILE A 1 103 ? -0.859 -16.384 -13.581 1.00 41.22 103 ILE A C 1
ATOM 772 O O . ILE A 1 103 ? 0.184 -15.897 -13.156 1.00 41.22 103 ILE A O 1
ATOM 776 N N . ASN A 1 104 ? -1.243 -16.267 -14.857 1.00 34.62 104 ASN A N 1
ATOM 777 C CA . ASN A 1 104 ? -0.558 -15.456 -15.865 1.00 34.62 104 ASN A CA 1
ATOM 778 C C . ASN A 1 104 ? -0.287 -14.032 -15.338 1.00 34.62 104 ASN A C 1
ATOM 780 O O . ASN A 1 104 ? -1.210 -13.300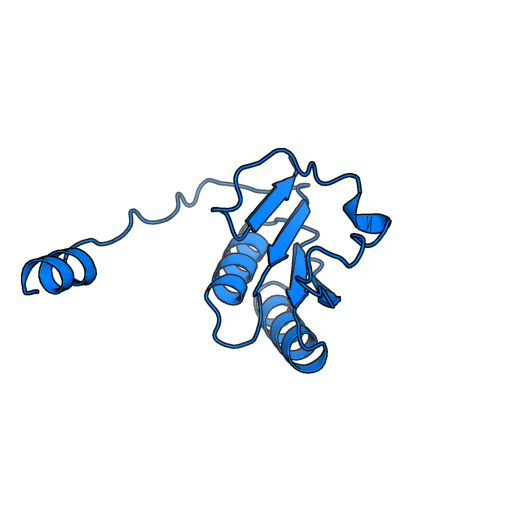 -14.983 1.00 34.62 104 ASN A O 1
ATOM 784 N N . TRP A 1 105 ? 0.992 -13.660 -15.320 1.00 37.12 105 TRP A N 1
ATOM 785 C CA . TRP A 1 105 ? 1.615 -12.534 -14.608 1.00 37.12 105 TRP A CA 1
ATOM 786 C C . TRP A 1 105 ? 1.289 -11.125 -15.142 1.00 37.12 105 TRP A C 1
ATOM 788 O O . TRP A 1 105 ? 2.137 -10.238 -15.130 1.00 37.12 105 TRP A O 1
ATOM 798 N N . ILE A 1 106 ? 0.069 -10.885 -15.623 1.00 31.33 106 ILE A N 1
ATOM 799 C CA . ILE A 1 106 ? -0.351 -9.555 -16.103 1.00 31.33 106 ILE A CA 1
ATOM 800 C C . ILE A 1 106 ? -0.896 -8.684 -14.953 1.00 31.33 106 ILE A C 1
ATOM 802 O O . ILE A 1 106 ? -0.995 -7.466 -15.089 1.00 31.33 106 ILE A O 1
ATOM 806 N N . SER A 1 107 ? -1.181 -9.261 -13.784 1.00 40.50 107 SER A N 1
ATOM 807 C CA . SER A 1 107 ? -1.801 -8.532 -12.673 1.00 40.50 107 SER A CA 1
ATOM 808 C C . SER A 1 107 ? -0.798 -8.270 -11.548 1.00 40.50 107 SER A C 1
ATOM 810 O O . SER A 1 107 ? -0.486 -9.160 -10.766 1.00 40.50 107 SER A O 1
ATOM 812 N N . SER A 1 108 ? -0.336 -7.021 -11.424 1.00 54.72 108 SER A N 1
ATOM 813 C CA . SER A 1 108 ? 0.577 -6.512 -10.372 1.00 54.72 108 SER A CA 1
ATOM 814 C C . SER A 1 108 ? 0.009 -6.577 -8.932 1.00 54.72 108 SER A C 1
ATOM 816 O O . SER A 1 108 ? 0.613 -6.061 -7.987 1.00 54.72 108 SER A O 1
ATOM 818 N N . PHE A 1 109 ? -1.158 -7.201 -8.759 1.00 55.56 109 PHE A N 1
ATOM 819 C CA . PHE A 1 109 ? -2.000 -7.176 -7.569 1.00 55.56 109 PHE A CA 1
ATOM 820 C C . PHE A 1 109 ? -2.523 -8.582 -7.289 1.00 55.56 109 PHE A C 1
ATOM 822 O O . PHE A 1 109 ? -3.111 -9.212 -8.169 1.00 55.56 109 PHE A O 1
ATOM 829 N N . TYR A 1 110 ? -2.347 -9.057 -6.059 1.00 60.97 110 TYR A N 1
ATOM 830 C CA . TYR A 1 110 ? -2.908 -10.318 -5.596 1.00 60.97 110 TYR A CA 1
ATOM 831 C C . TYR A 1 110 ? -3.854 -10.047 -4.429 1.00 60.97 110 TYR A C 1
ATOM 833 O O . TYR A 1 110 ? -3.435 -9.530 -3.399 1.00 60.97 110 TYR A O 1
ATOM 841 N N . VAL A 1 111 ? -5.127 -10.407 -4.571 1.00 55.00 111 VAL A N 1
ATOM 842 C CA . VAL A 1 111 ? -6.119 -10.317 -3.492 1.00 55.00 111 VAL A CA 1
ATOM 843 C C . VAL A 1 111 ? -6.623 -11.723 -3.207 1.00 55.00 111 VAL A C 1
ATOM 845 O O . VAL A 1 111 ? -7.158 -12.379 -4.100 1.00 55.00 111 VAL A O 1
ATOM 848 N N . ARG A 1 112 ? -6.443 -12.197 -1.970 1.00 54.06 112 ARG A N 1
ATOM 849 C CA . ARG A 1 112 ? -7.006 -13.469 -1.506 1.00 54.06 112 ARG A CA 1
ATOM 850 C C . ARG A 1 112 ? -8.329 -13.200 -0.800 1.00 54.06 112 ARG A C 1
ATOM 852 O O . ARG A 1 112 ? -8.345 -12.474 0.196 1.00 54.06 112 ARG A O 1
ATOM 859 N N . ALA A 1 113 ? -9.400 -13.776 -1.341 1.00 47.47 113 ALA A N 1
ATOM 860 C CA . ALA A 1 113 ? -10.693 -13.912 -0.677 1.00 47.47 113 ALA A CA 1
ATOM 861 C C . ALA A 1 113 ? -10.723 -15.170 0.198 1.00 47.47 113 ALA A C 1
ATOM 863 O O . ALA A 1 113 ? -9.988 -16.133 -0.135 1.00 47.47 113 ALA A O 1
#

pLDDT: mean 73.58, std 14.29, range [31.33, 89.44]

InterPro domains:
  IPR036291 NAD(P)-binding domain superfamily [SSF51735] (8-86)

Mean predicted aligned error: 9.86 Å

Foldseek 3Di:
DVVVVCCVPVDDPDDDDPPDAQAPKEKEAEPCFPPDPSLVVLLVNLVRNNAEYEYADQDQVRQVVSQVVSCVSRVNHHYHYDHDDPDPPDDDPPVCPPQDPPDDPPDSMDMDD

Secondary structure (DSSP, 8-state):
-HHHHHHHHH-PPPPPPTT---TT-EEEEET--TTSHHHHHHHHHHTTT---EEEEES-HHHHHHHHHHHHHH-TTS-EEEEE----TTSPPPGGGTTS-S-S-TT-SEEEE-

Nearest PDB structures (foldseek):
  3rku-assembly1_D  TM=8.118E-01  e=1.630E-03  Saccharomyces cerevisiae
  3guc-assembly1_B  TM=8.907E-01  e=2.227E-02  Homo sapiens
  6m9u-assembly1_A  TM=7.187E-01  e=8.147E-03  Bifidobacterium adolescentis L2-32
  6m9u-assembly1_B  TM=5.655E-01  e=2.723E-02  Bifidobacterium adolescentis L2-32
  1ipa-assembly1_A  TM=3.729E-01  e=8.898E-01  Thermus thermophilus

Sequence (113 aa):
MLGLFVRQLRFKPKPLPQDVRLDGKKALVTGAGVGSLGLEVAKEMASRDLSPVILGVRNTTAGEEARQQITSESPSCNVDGWHVDYNPSKAWPSSLCGLNPSINWISSFYVRA

Radius of gyration: 15.55 Å; Cα contacts (8 Å, |Δi|>4): 173; chains: 1; bounding box: 36×31×44 Å